Protein AF-A0A6N8DR96-F1 (afdb_monomer)

Organism: Rhodoblastus acidophilus (NCBI:txid1074)

Solvent-accessible surface area (backbone atoms only — not comparable to full-atom values): 7861 Å² total; per-residue (Å²): 132,84,80,78,80,74,68,70,86,78,50,52,74,65,58,54,48,52,51,49,51,50,50,49,51,52,49,53,54,50,50,52,53,53,49,52,52,52,50,52,53,49,49,56,54,45,51,59,53,45,56,56,45,50,61,61,62,71,46,87,83,71,73,77,73,79,76,77,86,80,62,64,37,31,42,40,89,87,78,67,49,67,39,52,86,68,81,80,81,52,70,66,61,54,48,38,49,73,71,71,46,62,74,71,82,31,47,49,78,73,80,80,79,80,78,82,79,79,82,81,77,87,129

Sequence (123 aa):
MVAEKFDFTSMSVNELWSLHEEISAMLSSRILEEKRELEKRLAILNRGAETIRDTAAALPGRSRRAYPVVIPRYRNPETSETWSGRGKLPRWLAAAMKAGRAMDEFLISAPAQPTAKAKVARR

Foldseek 3Di:
DDPDPDPPVPDDPVVVVVVVVVVVVVVVVVVVVVVVVVVVVVVVVVVVVVVVVCVVVVDPDCPPPDDPPQDFFFADPVPRDTHSPDDDDDPVLVVCVVVVHDRVVGTDDDDDDDPDDDDDDDD

Mean predicted aligned error: 17.73 Å

InterPro domains:
  IPR027444 DNA-binding protein H-NS-like, C-terminal domain [PF00816] (70-108)
  IPR027444 DNA-binding protein H-NS-like, C-terminal domain [SM00528] (62-108)
  IPR037150 Histone-like protein H-NS, C-terminal domain superfamily [G3DSA:4.10.430.10] (71-109)

Structure (mmCIF, N/CA/C/O backbone):
data_AF-A0A6N8DR96-F1
#
_entry.id   AF-A0A6N8DR96-F1
#
loop_
_atom_site.group_PDB
_atom_site.id
_atom_site.type_symbol
_atom_site.label_atom_id
_atom_site.label_alt_id
_atom_site.label_comp_id
_atom_site.label_asym_id
_atom_site.label_entity_id
_atom_site.label_seq_id
_atom_site.pdbx_PDB_ins_code
_atom_site.Cartn_x
_atom_site.Cartn_y
_atom_site.Cartn_z
_atom_site.occupancy
_atom_site.B_iso_or_equiv
_atom_site.auth_seq_id
_atom_site.auth_comp_id
_atom_site.auth_asym_id
_atom_site.auth_atom_id
_atom_site.pdbx_PDB_model_num
ATOM 1 N N . MET A 1 1 ? 4.638 -16.237 25.810 1.00 31.69 1 MET A N 1
ATOM 2 C CA . MET A 1 1 ? 4.001 -15.685 27.022 1.00 31.69 1 MET A CA 1
ATOM 3 C C . MET A 1 1 ? 2.700 -16.434 27.192 1.00 31.69 1 MET A C 1
ATOM 5 O O . MET A 1 1 ? 1.927 -16.496 26.245 1.00 31.69 1 MET A O 1
ATOM 9 N N . VAL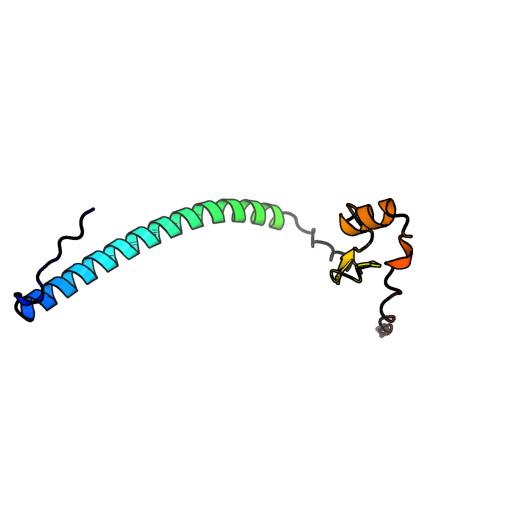 A 1 2 ? 2.576 -17.147 28.304 1.00 36.84 2 VAL A N 1
ATOM 10 C CA . VAL A 1 2 ? 1.476 -18.073 28.582 1.00 36.84 2 VAL A CA 1
ATOM 11 C C . VAL A 1 2 ? 0.221 -17.237 28.812 1.00 36.84 2 VAL A C 1
ATOM 13 O O . VAL A 1 2 ? 0.244 -16.340 29.646 1.00 36.84 2 VAL A O 1
ATOM 16 N N . ALA A 1 3 ? -0.838 -17.479 28.041 1.00 48.50 3 ALA A N 1
ATOM 17 C CA . ALA A 1 3 ? -2.144 -16.922 28.358 1.00 48.50 3 ALA A CA 1
ATOM 18 C C . ALA A 1 3 ? -2.644 -17.650 29.610 1.00 48.50 3 ALA A C 1
ATOM 20 O O . ALA A 1 3 ? -3.054 -18.811 29.523 1.00 48.50 3 ALA A O 1
ATOM 21 N N . GLU A 1 4 ? -2.528 -17.009 30.774 1.00 58.94 4 GLU A N 1
ATOM 22 C CA . GLU A 1 4 ? -3.248 -17.443 31.966 1.00 58.94 4 GLU A CA 1
ATOM 23 C C . GLU A 1 4 ? -4.737 -17.444 31.625 1.00 58.94 4 GLU A C 1
ATOM 25 O O . GLU A 1 4 ? -5.323 -16.424 31.259 1.00 58.94 4 GLU A O 1
ATOM 30 N N . LYS A 1 5 ? -5.332 -18.635 31.650 1.00 53.03 5 LYS A N 1
ATOM 31 C CA . LYS A 1 5 ? -6.769 -18.815 31.485 1.00 53.03 5 LYS A CA 1
ATOM 32 C C . LYS A 1 5 ? -7.413 -18.327 32.779 1.00 53.03 5 LYS A C 1
ATOM 34 O O . LYS A 1 5 ? -7.487 -19.080 33.739 1.00 53.03 5 LYS A O 1
ATOM 39 N N . PHE A 1 6 ? -7.797 -17.055 32.820 1.00 63.31 6 PHE A N 1
ATOM 40 C CA . PHE A 1 6 ? -8.608 -16.526 33.910 1.00 63.31 6 PHE A CA 1
ATOM 41 C C . PHE A 1 6 ? -9.972 -17.229 33.889 1.00 63.31 6 PHE A C 1
ATOM 43 O O . PHE A 1 6 ? -10.649 -17.257 32.859 1.00 63.31 6 PHE A O 1
ATOM 50 N N . ASP A 1 7 ? -10.369 -17.823 35.014 1.00 72.31 7 ASP A N 1
ATOM 51 C CA . ASP A 1 7 ? -11.660 -18.497 35.170 1.00 72.31 7 ASP A CA 1
ATOM 52 C C . ASP A 1 7 ? -12.784 -17.462 35.344 1.00 72.31 7 ASP A C 1
ATOM 54 O O . ASP A 1 7 ? -13.316 -17.234 36.432 1.00 72.31 7 ASP A O 1
ATOM 58 N N . PHE A 1 8 ? -13.168 -16.821 34.239 1.00 66.38 8 PHE A N 1
ATOM 59 C CA . PHE A 1 8 ? -14.199 -15.776 34.190 1.00 66.38 8 PHE A CA 1
ATOM 60 C C . PHE A 1 8 ? -15.584 -16.236 34.673 1.00 66.38 8 PHE A C 1
ATOM 62 O O . PHE A 1 8 ? -16.435 -15.408 34.981 1.00 66.38 8 PHE A O 1
ATOM 69 N N . THR A 1 9 ? -15.827 -17.547 34.751 1.00 73.62 9 THR A N 1
ATOM 70 C CA . THR A 1 9 ? -17.091 -18.127 35.228 1.00 73.62 9 THR A CA 1
ATOM 71 C C . THR A 1 9 ? -17.274 -18.045 36.742 1.00 73.62 9 THR A C 1
ATOM 73 O O . THR A 1 9 ? -18.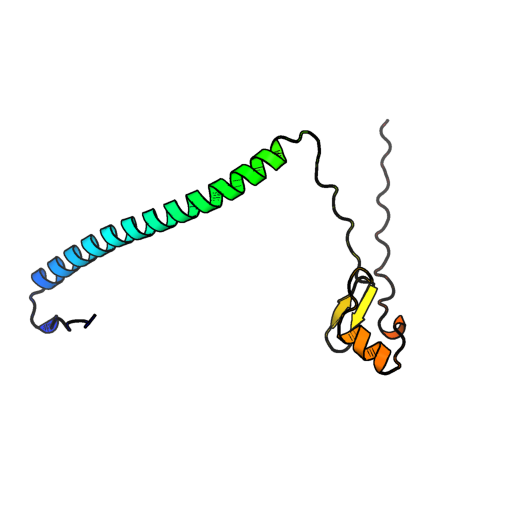401 -18.188 37.206 1.00 73.62 9 THR A O 1
ATOM 76 N N . SER A 1 10 ? -16.199 -17.834 37.513 1.00 76.56 10 SER A N 1
ATOM 77 C CA . SER A 1 10 ? -16.268 -17.713 38.978 1.00 76.56 10 SER A CA 1
ATOM 78 C C . SER A 1 10 ? -16.274 -16.263 39.477 1.00 76.56 10 SER A C 1
ATOM 80 O O . SER A 1 10 ? -16.477 -16.047 40.671 1.00 76.56 10 SER A O 1
ATOM 82 N N . MET A 1 11 ? -16.035 -15.283 38.599 1.00 76.31 11 MET A N 1
ATOM 83 C CA . MET A 1 11 ? -15.998 -13.863 38.962 1.00 76.31 11 MET A CA 1
ATOM 84 C C . MET A 1 11 ? -17.404 -13.263 38.944 1.00 76.31 11 MET A C 1
ATOM 86 O O . MET A 1 11 ? -18.250 -13.617 38.119 1.00 76.31 11 MET A O 1
ATOM 90 N N . SER A 1 12 ? -17.661 -12.331 39.853 1.00 85.56 12 SER A N 1
ATOM 91 C CA . SER A 1 12 ? -18.911 -11.574 39.858 1.00 85.56 12 SER A CA 1
ATOM 92 C C . SER A 1 12 ? -19.019 -10.672 38.620 1.00 85.56 12 SER A C 1
ATOM 94 O O . SER A 1 12 ? -18.019 -10.277 38.021 1.00 85.56 12 SER A O 1
ATOM 96 N N . VAL A 1 13 ? -20.245 -10.293 38.243 1.00 85.88 13 VAL A N 1
ATOM 97 C CA . VAL A 1 13 ? -20.496 -9.402 37.090 1.00 85.88 13 VAL A CA 1
ATOM 98 C C . VAL A 1 13 ? -19.721 -8.083 37.211 1.00 85.88 13 VAL A C 1
ATOM 100 O O . VAL A 1 13 ? -19.200 -7.591 36.215 1.00 85.88 13 VAL A O 1
ATOM 103 N N . ASN A 1 14 ? -19.593 -7.545 38.428 1.00 85.56 14 ASN A N 1
ATOM 104 C CA . ASN A 1 14 ? -18.832 -6.321 38.688 1.00 85.56 14 ASN A CA 1
ATOM 105 C C . ASN A 1 14 ? -17.329 -6.515 38.453 1.00 85.56 14 ASN A C 1
ATOM 107 O O . ASN A 1 14 ? -16.702 -5.670 37.826 1.00 85.56 14 ASN A O 1
ATOM 111 N N . GLU A 1 15 ? -16.752 -7.629 38.907 1.00 85.00 15 GLU A N 1
ATOM 112 C CA . GLU A 1 15 ? -15.334 -7.937 38.681 1.00 85.00 15 GLU A CA 1
ATOM 113 C C . GLU A 1 15 ? -15.025 -8.153 37.196 1.00 85.00 15 GLU A C 1
ATOM 115 O O . GLU A 1 15 ? -13.995 -7.692 36.706 1.00 85.00 15 GLU A O 1
ATOM 120 N N . LEU A 1 16 ? -15.940 -8.791 36.459 1.00 85.69 16 LEU A N 1
ATOM 121 C CA . LEU A 1 16 ? -15.818 -8.960 35.011 1.00 85.69 16 LEU A CA 1
ATOM 122 C C . LEU A 1 16 ? -15.848 -7.608 34.279 1.00 85.69 16 LEU A C 1
ATOM 124 O O . LEU A 1 16 ? -15.130 -7.412 33.298 1.00 85.69 16 LEU A O 1
ATOM 128 N N . TRP A 1 17 ? -16.658 -6.669 34.771 1.00 89.25 17 TRP A N 1
ATOM 129 C CA . TRP A 1 17 ? -16.768 -5.327 34.208 1.00 89.25 17 TRP A CA 1
ATOM 130 C C . TRP A 1 17 ? -15.534 -4.470 34.510 1.00 89.25 17 TRP A C 1
ATOM 132 O O . TRP A 1 17 ? -14.993 -3.845 33.602 1.00 89.25 17 TRP A O 1
ATOM 142 N N . SER A 1 18 ? -15.014 -4.523 35.739 1.00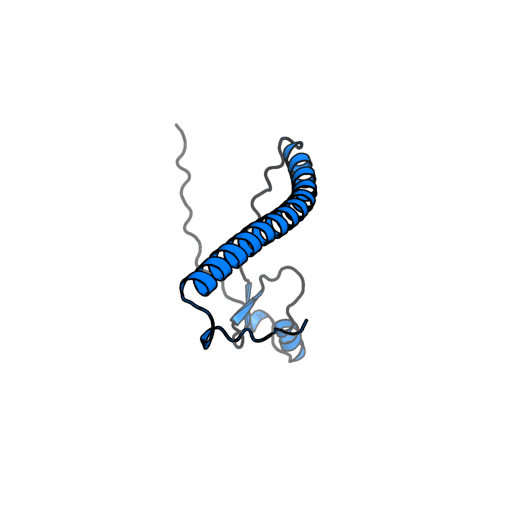 90.00 18 SER A N 1
ATOM 143 C CA . SER A 1 18 ? -13.752 -3.864 36.105 1.00 90.00 18 SER A CA 1
ATOM 144 C C . SER A 1 18 ? -12.582 -4.365 35.258 1.00 90.00 18 SER A C 1
ATOM 146 O O . SER A 1 18 ? -11.788 -3.571 34.760 1.00 90.00 18 SER A O 1
ATOM 148 N N . LEU A 1 19 ? -12.504 -5.679 35.025 1.00 88.69 19 LEU A N 1
ATOM 149 C CA . LEU A 1 19 ? -11.477 -6.279 34.173 1.00 88.69 19 LEU A CA 1
ATOM 150 C C . LEU A 1 19 ? -11.631 -5.839 32.709 1.00 88.69 19 LEU A C 1
ATOM 152 O O . LEU A 1 19 ? -10.638 -5.595 32.025 1.00 88.69 19 LEU A O 1
ATOM 156 N N . HIS A 1 20 ? -12.864 -5.686 32.222 1.00 89.56 20 HIS A N 1
ATOM 157 C CA . HIS A 1 20 ? -13.120 -5.131 30.895 1.00 89.56 20 HIS A CA 1
ATOM 158 C C . HIS A 1 20 ? -12.652 -3.674 30.768 1.00 89.56 20 HIS A C 1
ATOM 160 O O . HIS A 1 20 ? -12.023 -3.329 29.764 1.00 89.56 20 HIS A O 1
ATOM 166 N N . GLU A 1 21 ? -12.925 -2.827 31.763 1.00 94.19 21 GLU A N 1
ATOM 167 C CA . GLU A 1 21 ? -12.441 -1.443 31.774 1.00 94.19 21 GLU A CA 1
ATOM 168 C C . GLU A 1 21 ? -10.914 -1.382 31.824 1.00 94.19 21 GLU A C 1
ATOM 170 O O . GLU A 1 21 ? -10.303 -0.635 31.058 1.00 94.19 21 GLU A O 1
ATOM 175 N N . GLU A 1 22 ? -10.283 -2.214 32.651 1.00 91.62 22 GLU A N 1
ATOM 176 C CA . GLU A 1 22 ? -8.828 -2.260 32.785 1.00 91.62 22 GLU A CA 1
ATOM 177 C C . GLU A 1 22 ? -8.149 -2.740 31.494 1.00 91.62 22 GLU A C 1
ATOM 179 O O . GLU A 1 22 ? -7.190 -2.125 31.020 1.00 91.62 22 GLU A O 1
ATOM 184 N N . ILE A 1 23 ? -8.686 -3.784 30.854 1.00 92.31 23 ILE A N 1
ATOM 185 C CA . ILE A 1 23 ? -8.218 -4.240 29.541 1.00 92.31 23 ILE A CA 1
ATOM 186 C C . ILE A 1 23 ? -8.434 -3.156 28.486 1.00 92.31 23 ILE A C 1
ATOM 188 O O . ILE A 1 23 ? -7.545 -2.921 27.671 1.00 92.31 23 ILE A O 1
ATOM 192 N N . SER A 1 24 ? -9.577 -2.471 28.492 1.00 93.19 24 SER A N 1
ATOM 193 C CA . SER A 1 24 ? -9.862 -1.396 27.535 1.00 93.19 24 SER A CA 1
ATOM 194 C C . SER A 1 24 ? -8.899 -0.218 27.707 1.00 93.19 24 SER A C 1
ATOM 196 O O . SER A 1 24 ? -8.363 0.301 26.722 1.00 93.19 24 SER A O 1
ATOM 198 N N . ALA A 1 25 ? -8.597 0.159 28.949 1.00 93.50 25 ALA A N 1
ATOM 199 C CA . ALA A 1 25 ? -7.591 1.161 29.277 1.00 93.50 25 ALA A CA 1
ATOM 200 C C . ALA A 1 25 ? -6.187 0.721 28.823 1.00 93.50 25 ALA A C 1
ATOM 202 O O . ALA A 1 25 ? -5.495 1.481 28.142 1.00 93.50 25 ALA A O 1
ATOM 203 N N . MET A 1 26 ? -5.787 -0.524 29.097 1.00 92.31 26 MET A N 1
ATOM 204 C CA . MET A 1 26 ? -4.505 -1.070 28.639 1.00 92.31 26 MET A CA 1
ATOM 205 C C . MET A 1 26 ? -4.396 -1.113 27.112 1.00 92.31 26 MET A C 1
ATOM 207 O O . MET A 1 26 ? -3.375 -0.707 26.555 1.00 92.31 26 MET A O 1
ATOM 211 N N . LEU A 1 27 ? -5.440 -1.575 26.422 1.00 91.81 27 LEU A N 1
ATOM 212 C CA . LEU A 1 27 ? -5.481 -1.638 24.963 1.00 91.81 27 LEU A CA 1
ATOM 213 C C . LEU A 1 27 ? -5.394 -0.241 24.353 1.00 91.81 27 LEU A C 1
ATOM 215 O O . LEU A 1 27 ? -4.597 -0.037 23.443 1.00 91.81 27 LEU A O 1
ATOM 219 N N . SER A 1 28 ? -6.155 0.730 24.864 1.00 94.25 28 SER A N 1
ATOM 220 C CA . SER A 1 28 ? -6.106 2.108 24.361 1.00 94.25 28 SER A CA 1
ATOM 221 C C . SER A 1 28 ? -4.717 2.736 24.519 1.00 94.25 28 SER A C 1
ATOM 223 O O . SER A 1 28 ? -4.200 3.310 23.560 1.00 94.25 28 SER A O 1
ATOM 225 N N . SER A 1 29 ? -4.068 2.552 25.674 1.00 92.38 29 SER A N 1
ATOM 226 C CA . SER A 1 29 ? -2.693 3.008 25.911 1.00 92.38 29 SER A CA 1
ATOM 227 C C . SER A 1 29 ? -1.711 2.373 24.921 1.00 92.38 29 SER A C 1
ATOM 229 O O . SER A 1 29 ? -0.939 3.062 24.250 1.00 92.38 29 SER A O 1
ATOM 231 N N . ARG A 1 30 ? -1.807 1.053 24.736 1.00 92.94 30 ARG A N 1
ATOM 232 C CA . ARG A 1 30 ? -0.916 0.297 23.851 1.00 92.94 30 ARG A CA 1
ATOM 233 C C . ARG A 1 30 ? -1.106 0.647 22.377 1.00 92.94 30 ARG A C 1
ATOM 235 O O . ARG A 1 30 ? -0.128 0.803 21.651 1.00 92.94 30 ARG A O 1
ATOM 242 N N . ILE A 1 31 ? -2.350 0.854 21.947 1.00 95.81 31 ILE A N 1
ATOM 243 C CA . ILE A 1 31 ? -2.682 1.326 20.596 1.00 95.81 31 ILE A CA 1
ATOM 244 C C . ILE A 1 31 ? -2.071 2.709 20.341 1.00 95.81 31 ILE A C 1
ATOM 246 O O . ILE A 1 31 ? -1.548 2.953 19.253 1.00 95.81 31 ILE A O 1
ATOM 250 N N . LEU A 1 32 ? -2.112 3.621 21.317 1.00 93.56 32 LEU A N 1
ATOM 251 C CA . LEU A 1 32 ? -1.512 4.951 21.175 1.00 93.56 32 LEU A CA 1
ATOM 252 C C . LEU A 1 32 ? 0.012 4.880 21.020 1.00 93.56 32 LEU A C 1
ATOM 2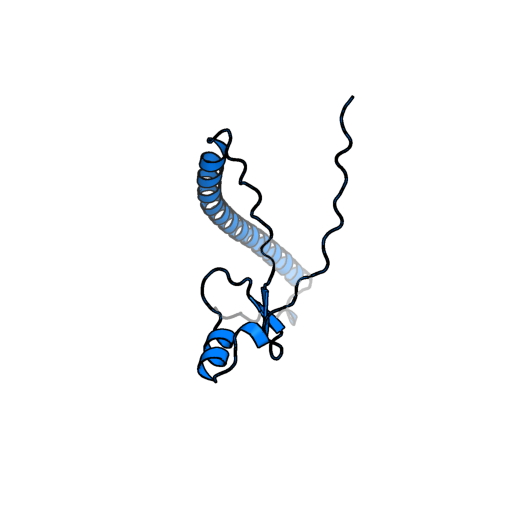54 O O . LEU A 1 32 ? 0.573 5.596 20.188 1.00 93.56 32 LEU A O 1
ATOM 258 N N . GLU A 1 33 ? 0.681 4.011 21.775 1.00 94.06 33 GLU A N 1
ATOM 259 C CA . GLU A 1 33 ? 2.126 3.795 21.654 1.00 94.06 33 GLU A CA 1
ATOM 260 C C . GLU A 1 33 ? 2.511 3.202 20.298 1.00 94.06 33 GLU A C 1
ATOM 262 O O . GLU A 1 33 ? 3.403 3.730 19.626 1.00 94.06 33 GLU A O 1
ATOM 267 N N . GLU A 1 34 ? 1.812 2.155 19.856 1.00 93.81 34 GLU A N 1
ATOM 268 C CA . GLU A 1 34 ? 2.045 1.543 18.546 1.00 93.81 34 GLU A CA 1
ATOM 269 C C . GLU A 1 34 ? 1.786 2.534 17.409 1.00 93.81 34 GLU A C 1
ATOM 271 O O . GLU A 1 34 ? 2.599 2.655 16.487 1.00 93.81 34 GLU A O 1
ATOM 276 N N . LYS A 1 35 ? 0.706 3.317 17.500 1.00 95.69 35 LYS A N 1
ATOM 277 C CA . LYS A 1 35 ? 0.420 4.401 16.556 1.00 95.69 35 LYS A CA 1
ATOM 278 C C . LYS A 1 35 ? 1.566 5.410 16.513 1.00 95.69 35 LYS A C 1
ATOM 280 O O . LYS A 1 35 ? 2.019 5.763 15.426 1.00 95.69 35 LYS A O 1
ATOM 285 N N . ARG A 1 36 ? 2.073 5.848 17.668 1.00 95.19 36 ARG A N 1
ATOM 286 C CA . ARG A 1 36 ? 3.179 6.813 17.747 1.00 95.19 36 ARG A CA 1
ATOM 287 C C . ARG A 1 36 ? 4.461 6.267 17.117 1.00 95.19 36 ARG A C 1
ATOM 289 O O . ARG A 1 36 ? 5.207 7.015 16.488 1.00 95.19 36 ARG A O 1
ATOM 296 N N . GLU A 1 37 ? 4.737 4.979 17.279 1.00 94.56 37 GLU A N 1
ATOM 297 C CA . GLU A 1 37 ? 5.882 4.317 16.651 1.00 94.56 37 GLU A CA 1
ATOM 298 C C . GLU A 1 37 ? 5.731 4.246 15.123 1.00 94.56 37 GLU A C 1
ATOM 300 O O . GLU A 1 37 ? 6.667 4.569 14.386 1.00 94.56 37 GLU A O 1
ATOM 305 N N . LEU A 1 38 ? 4.537 3.906 14.630 1.00 94.06 38 LEU A N 1
ATOM 306 C CA . LEU A 1 38 ? 4.230 3.936 13.199 1.00 94.06 38 LEU A CA 1
ATOM 307 C C . LEU A 1 38 ? 4.355 5.348 12.618 1.00 94.06 38 LEU A C 1
ATOM 309 O O . LEU A 1 38 ? 4.945 5.516 11.552 1.00 94.06 38 LEU A O 1
ATOM 313 N N . GLU A 1 39 ? 3.876 6.367 13.328 1.00 94.19 39 GLU A N 1
ATOM 314 C CA . GLU A 1 39 ? 4.001 7.769 12.920 1.00 94.19 39 GLU A CA 1
ATOM 315 C C . GLU A 1 39 ? 5.463 8.220 12.845 1.00 94.19 39 GLU A C 1
ATOM 317 O O . GLU A 1 39 ? 5.846 8.880 11.880 1.00 94.19 39 GLU A O 1
ATOM 322 N N . LYS A 1 40 ? 6.319 7.821 13.796 1.00 94.00 40 LYS A N 1
ATOM 323 C CA . LYS A 1 40 ? 7.766 8.095 13.727 1.00 94.00 40 LYS A CA 1
ATOM 324 C C . LYS A 1 40 ? 8.404 7.459 12.494 1.00 94.00 40 LYS A C 1
ATOM 326 O O . LYS A 1 40 ? 9.177 8.114 11.796 1.00 94.00 40 LYS A O 1
ATOM 331 N N . ARG A 1 41 ? 8.076 6.197 12.203 1.00 91.12 41 ARG A N 1
ATOM 332 C CA . ARG A 1 41 ? 8.582 5.494 11.010 1.00 91.12 41 ARG A CA 1
ATOM 333 C C . ARG A 1 41 ? 8.110 6.170 9.729 1.00 91.12 41 ARG A C 1
ATOM 335 O O . ARG A 1 41 ? 8.914 6.389 8.824 1.00 91.12 41 ARG A O 1
ATOM 342 N N . LEU A 1 42 ? 6.837 6.559 9.679 1.00 90.44 42 LEU A N 1
ATOM 343 C CA . LEU A 1 42 ? 6.276 7.315 8.566 1.00 90.44 42 LEU A CA 1
ATOM 344 C C . LEU A 1 42 ? 6.989 8.662 8.400 1.00 90.44 42 LEU A C 1
ATOM 346 O O . LEU A 1 42 ? 7.328 9.027 7.282 1.00 90.44 42 LEU A O 1
ATOM 350 N N . ALA A 1 43 ? 7.272 9.376 9.492 1.00 91.31 43 ALA A N 1
ATOM 351 C CA . ALA A 1 43 ? 7.976 10.654 9.456 1.00 91.31 43 ALA A CA 1
ATOM 352 C C . ALA A 1 43 ? 9.398 10.518 8.888 1.00 91.31 43 ALA A C 1
ATOM 354 O O . ALA A 1 43 ? 9.815 11.349 8.086 1.00 91.31 43 ALA A O 1
ATOM 355 N N . ILE A 1 44 ? 10.128 9.452 9.235 1.00 89.00 44 ILE A N 1
ATOM 356 C CA . ILE A 1 44 ? 11.464 9.176 8.676 1.00 89.00 44 ILE A CA 1
ATOM 357 C C . ILE A 1 44 ? 11.383 8.930 7.163 1.00 89.00 44 ILE A C 1
ATOM 359 O O . ILE A 1 44 ? 12.154 9.517 6.401 1.00 89.00 44 ILE A O 1
ATOM 363 N N . LEU A 1 45 ? 10.438 8.096 6.719 1.00 87.19 45 LEU A N 1
ATOM 364 C CA . LEU A 1 45 ? 10.241 7.798 5.297 1.00 87.19 45 LEU A CA 1
ATOM 365 C C . LEU A 1 45 ? 9.786 9.035 4.514 1.00 87.19 45 LEU A C 1
ATOM 367 O O . LEU A 1 45 ? 10.314 9.322 3.439 1.00 87.19 45 LEU A O 1
ATOM 371 N N . ASN A 1 46 ? 8.852 9.802 5.076 1.00 84.25 46 ASN A N 1
ATOM 372 C CA . ASN A 1 46 ? 8.359 11.029 4.467 1.00 84.25 46 ASN A CA 1
ATOM 373 C C . ASN A 1 46 ? 9.448 12.091 4.375 1.00 84.25 46 ASN A C 1
ATOM 375 O O . ASN A 1 46 ? 9.519 12.749 3.349 1.00 84.25 46 ASN A O 1
ATOM 379 N N . ARG A 1 47 ? 10.356 12.204 5.350 1.00 77.38 47 ARG A N 1
ATOM 380 C CA . ARG A 1 47 ? 11.490 13.137 5.272 1.00 77.38 47 ARG A CA 1
ATOM 381 C C . ARG A 1 47 ? 12.390 12.855 4.067 1.00 77.38 47 ARG A C 1
ATOM 383 O O . ARG A 1 47 ? 12.812 13.783 3.387 1.00 77.38 47 ARG A O 1
ATOM 390 N N . GLY A 1 48 ? 12.664 11.583 3.774 1.00 74.19 48 GLY A N 1
ATOM 391 C CA . GLY A 1 48 ? 13.402 11.186 2.568 1.00 74.19 48 GLY A CA 1
ATOM 392 C C . GLY A 1 48 ? 12.614 11.426 1.275 1.00 74.19 48 GLY A C 1
ATOM 393 O O . GLY A 1 48 ? 13.184 11.802 0.256 1.00 74.19 48 GLY A O 1
ATOM 394 N N . ALA A 1 49 ? 11.293 11.253 1.308 1.00 72.44 49 ALA A N 1
ATOM 395 C CA . ALA A 1 49 ? 10.430 11.545 0.165 1.00 72.44 49 ALA A CA 1
ATOM 396 C C . ALA A 1 49 ? 10.235 13.055 -0.072 1.00 72.44 49 ALA A C 1
ATOM 398 O O . ALA A 1 49 ? 10.050 13.480 -1.212 1.00 72.44 49 ALA A O 1
ATOM 399 N N . GLU A 1 50 ? 10.255 13.872 0.980 1.00 68.00 50 GLU A N 1
ATOM 400 C CA . GLU A 1 50 ? 10.169 15.332 0.924 1.00 68.00 50 GLU A CA 1
ATOM 401 C C . GLU A 1 50 ? 11.447 15.939 0.360 1.00 68.00 50 GLU A C 1
ATOM 403 O O . GLU A 1 50 ? 11.353 16.701 -0.590 1.00 68.00 50 GLU A O 1
ATOM 408 N N . THR A 1 51 ? 12.640 15.505 0.776 1.00 67.12 51 THR A N 1
ATOM 409 C CA . THR A 1 51 ? 13.894 16.008 0.177 1.00 67.12 51 THR A CA 1
ATOM 410 C C . THR A 1 51 ? 13.997 15.715 -1.326 1.00 67.12 51 THR A C 1
ATOM 412 O O . THR A 1 51 ? 14.449 16.556 -2.106 1.00 67.12 51 THR A O 1
ATOM 415 N N . ILE A 1 52 ? 13.526 14.550 -1.780 1.00 66.69 52 ILE A N 1
ATOM 416 C CA . ILE A 1 52 ? 13.469 14.202 -3.212 1.00 66.69 52 ILE A CA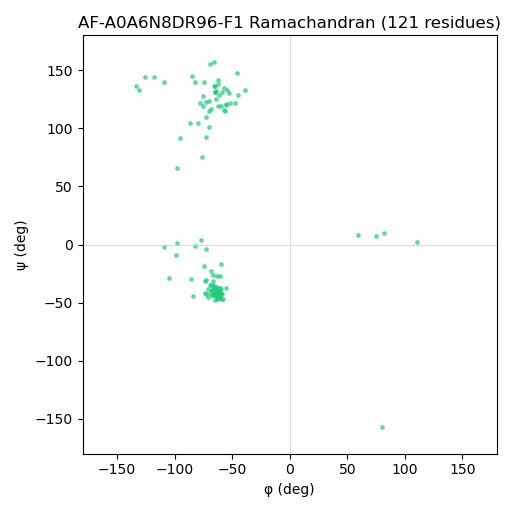 1
ATOM 417 C C . ILE A 1 52 ? 12.417 15.050 -3.947 1.00 66.69 52 ILE A C 1
ATOM 419 O O . ILE A 1 52 ? 12.595 15.420 -5.108 1.00 66.69 52 ILE A O 1
ATOM 423 N N . ARG A 1 53 ? 11.309 15.380 -3.283 1.00 64.75 53 ARG A N 1
ATOM 424 C CA . ARG A 1 53 ? 10.241 16.211 -3.846 1.00 64.75 53 ARG A CA 1
ATOM 425 C C . ARG A 1 53 ? 10.644 17.676 -3.925 1.00 64.75 53 ARG A C 1
ATOM 427 O O . ARG A 1 53 ? 10.395 18.293 -4.952 1.00 64.75 53 ARG A O 1
ATOM 434 N N . ASP A 1 54 ? 11.307 18.196 -2.904 1.00 62.62 54 ASP A N 1
ATOM 435 C CA . ASP A 1 54 ? 11.794 19.570 -2.833 1.00 62.62 54 ASP A CA 1
ATOM 436 C C . ASP A 1 54 ? 12.913 19.800 -3.847 1.00 62.62 54 ASP A C 1
ATOM 438 O O . ASP A 1 54 ? 12.909 20.805 -4.550 1.00 62.62 54 ASP A O 1
ATOM 442 N N . THR A 1 55 ? 13.811 18.828 -4.037 1.00 63.75 55 THR A N 1
ATOM 443 C CA . THR A 1 55 ? 14.805 18.880 -5.126 1.00 63.75 55 THR A CA 1
ATOM 444 C C . THR A 1 55 ? 14.162 18.786 -6.513 1.00 63.75 55 THR A C 1
ATOM 446 O O . THR A 1 55 ? 14.616 19.453 -7.442 1.00 63.75 55 THR A O 1
ATOM 449 N N . ALA A 1 56 ? 13.077 18.022 -6.673 1.00 60.19 56 ALA A N 1
ATOM 450 C CA . ALA A 1 56 ? 12.310 17.980 -7.918 1.00 60.19 56 ALA A CA 1
ATOM 451 C C . ALA A 1 56 ? 11.468 19.251 -8.165 1.00 60.19 56 ALA A C 1
ATOM 453 O O . ALA A 1 56 ? 11.250 19.610 -9.322 1.00 60.19 56 ALA A O 1
ATOM 454 N N . ALA A 1 57 ? 11.006 19.929 -7.110 1.00 61.25 57 ALA A N 1
ATOM 455 C CA . ALA A 1 57 ? 10.193 21.146 -7.168 1.00 61.25 57 ALA A CA 1
ATOM 456 C C . ALA A 1 57 ? 11.035 22.431 -7.289 1.00 61.25 57 ALA A C 1
ATOM 458 O O . ALA A 1 57 ? 10.595 23.386 -7.926 1.00 61.25 57 ALA A O 1
ATOM 459 N N . ALA A 1 58 ? 12.259 22.444 -6.751 1.00 60.66 58 ALA A N 1
ATOM 460 C CA . ALA A 1 58 ? 13.209 23.558 -6.843 1.00 60.66 58 ALA A CA 1
ATOM 461 C C . ALA A 1 58 ? 13.834 23.733 -8.242 1.00 60.66 58 ALA A C 1
ATOM 463 O O . ALA A 1 58 ? 14.583 24.681 -8.467 1.00 60.66 58 ALA A O 1
ATOM 464 N N . LEU A 1 59 ? 13.530 22.844 -9.194 1.00 61.03 59 LEU A N 1
ATOM 465 C CA . LEU A 1 59 ? 13.890 22.980 -10.605 1.00 61.03 59 LEU A CA 1
ATOM 466 C C . LEU A 1 59 ? 12.713 23.612 -11.376 1.00 61.03 59 LEU A C 1
ATOM 468 O O . LEU A 1 59 ? 11.848 22.878 -11.872 1.00 61.03 59 LEU A O 1
ATOM 472 N N . PRO A 1 60 ? 12.650 24.952 -11.524 1.00 52.47 60 PRO A N 1
ATOM 473 C CA . PRO A 1 60 ? 11.626 25.579 -12.345 1.00 52.47 60 PRO A CA 1
ATOM 474 C C . PRO A 1 60 ? 11.792 25.120 -13.801 1.00 52.47 60 PRO A C 1
ATOM 476 O O . PRO A 1 60 ? 12.826 25.336 -14.428 1.00 52.47 60 PRO A O 1
ATOM 479 N N . GLY A 1 61 ? 10.765 24.462 -14.345 1.00 58.69 61 GLY A N 1
ATOM 480 C CA . GLY A 1 61 ? 10.646 24.219 -15.788 1.00 58.69 61 GLY A CA 1
ATOM 481 C C . GLY A 1 61 ? 10.814 22.782 -16.284 1.00 58.69 61 GLY A C 1
ATOM 482 O O . GLY A 1 61 ? 10.695 22.560 -17.488 1.00 58.69 61 GLY A O 1
ATOM 483 N N . ARG A 1 62 ? 11.014 21.773 -15.426 1.00 58.28 62 ARG A N 1
ATOM 484 C CA . ARG A 1 62 ? 11.010 20.368 -15.882 1.00 58.28 62 ARG A CA 1
ATOM 485 C C . ARG A 1 62 ? 9.659 19.707 -15.637 1.00 58.28 62 ARG A C 1
ATOM 487 O O . ARG A 1 62 ? 9.541 18.752 -14.874 1.00 58.28 62 ARG A O 1
ATOM 494 N N . SER A 1 63 ? 8.627 20.181 -16.338 1.00 67.25 63 SER A N 1
ATOM 495 C CA . SER A 1 63 ? 7.454 19.334 -16.554 1.00 67.25 63 SER A CA 1
ATOM 496 C C . SER A 1 63 ? 7.954 18.040 -17.203 1.00 67.25 63 SER A C 1
ATOM 498 O O . SER A 1 63 ? 8.649 18.055 -18.225 1.00 67.25 63 SER A O 1
ATOM 500 N N . ARG A 1 64 ? 7.714 16.896 -16.548 1.00 66.44 64 ARG A N 1
ATOM 501 C CA . ARG A 1 64 ? 8.042 15.595 -17.138 1.00 66.44 64 ARG A CA 1
ATOM 502 C C . ARG A 1 64 ? 7.316 15.543 -18.477 1.00 66.44 64 ARG A C 1
ATOM 504 O O . ARG A 1 64 ? 6.088 15.590 -18.499 1.00 66.44 64 ARG A O 1
ATOM 511 N N . ARG A 1 65 ? 8.067 15.493 -19.586 1.00 71.06 65 ARG A N 1
ATOM 512 C CA . ARG A 1 65 ? 7.464 15.304 -20.911 1.00 71.06 65 ARG A CA 1
ATOM 513 C C . ARG A 1 65 ? 6.578 14.070 -20.820 1.00 71.06 65 ARG A C 1
ATOM 515 O O . ARG A 1 65 ? 7.030 13.043 -20.311 1.00 71.06 65 ARG A O 1
ATOM 522 N N . ALA A 1 66 ? 5.333 14.195 -21.275 1.00 75.88 66 ALA A N 1
ATOM 523 C CA . ALA A 1 66 ? 4.430 13.061 -21.347 1.00 75.88 66 ALA A CA 1
ATOM 524 C C . ALA A 1 66 ? 5.142 11.936 -22.106 1.00 75.88 66 ALA A C 1
ATOM 526 O O . ALA A 1 66 ? 5.636 12.142 -23.218 1.00 75.88 66 ALA A O 1
ATOM 527 N N . TYR A 1 67 ? 5.277 10.782 -21.456 1.00 73.25 67 TYR A N 1
ATOM 528 C CA . TYR A 1 67 ? 5.927 9.641 -22.075 1.00 73.25 67 TYR A CA 1
ATOM 529 C C . TYR A 1 67 ? 5.078 9.203 -23.278 1.00 73.25 67 TYR A C 1
ATOM 531 O O . TYR A 1 67 ? 3.856 9.096 -23.132 1.00 73.25 67 TYR A O 1
ATOM 539 N N . PRO A 1 68 ? 5.671 8.979 -24.465 1.00 77.31 68 PRO A N 1
ATOM 540 C CA . PRO A 1 68 ? 4.914 8.518 -25.620 1.00 77.31 68 PRO A CA 1
ATOM 541 C C . PRO A 1 68 ? 4.190 7.213 -25.288 1.00 77.31 68 PRO A C 1
ATOM 543 O O . PRO A 1 68 ? 4.794 6.301 -24.722 1.00 77.31 68 PRO A O 1
ATOM 546 N N . VAL A 1 69 ? 2.912 7.104 -25.657 1.00 77.56 69 VAL A N 1
ATOM 547 C CA . VAL A 1 69 ? 2.151 5.862 -25.475 1.00 77.56 69 VAL A CA 1
ATOM 548 C C . VAL A 1 69 ? 2.856 4.747 -26.246 1.00 77.56 69 VAL A C 1
ATOM 550 O O . VAL A 1 69 ? 3.061 4.829 -27.459 1.00 77.56 69 VAL A O 1
ATOM 553 N N . VAL A 1 70 ? 3.285 3.713 -25.527 1.00 76.94 70 VAL A N 1
ATOM 554 C CA . VAL A 1 70 ? 3.987 2.576 -26.115 1.00 76.94 70 VAL A CA 1
ATOM 555 C C . VAL A 1 70 ? 2.949 1.578 -26.602 1.00 76.94 70 VAL A C 1
ATOM 557 O O . VAL A 1 70 ? 2.332 0.872 -25.812 1.00 76.94 70 VAL A O 1
ATOM 560 N N . ILE A 1 71 ? 2.761 1.538 -27.918 1.00 79.31 71 ILE A N 1
ATOM 561 C CA . ILE A 1 71 ? 1.838 0.610 -28.570 1.00 79.31 71 ILE A CA 1
ATOM 562 C C . ILE A 1 71 ? 2.474 -0.794 -28.575 1.00 79.31 71 ILE A C 1
ATOM 564 O O . ILE A 1 71 ? 3.626 -0.931 -29.008 1.00 79.31 71 ILE A O 1
ATOM 568 N N . PRO A 1 72 ? 1.773 -1.837 -28.098 1.00 82.88 72 PRO A N 1
ATOM 569 C CA . PRO A 1 72 ? 2.235 -3.213 -28.230 1.00 82.88 72 PRO A CA 1
ATOM 570 C C . PRO A 1 72 ? 2.282 -3.627 -29.707 1.00 82.88 72 PRO A C 1
ATOM 572 O O . PRO A 1 72 ? 1.323 -3.404 -30.439 1.00 82.88 72 PRO A O 1
ATOM 575 N N . ARG A 1 73 ? 3.400 -4.211 -30.152 1.00 82.81 73 ARG A N 1
ATOM 576 C CA . ARG A 1 73 ? 3.622 -4.620 -31.551 1.00 82.81 73 ARG A CA 1
ATOM 577 C C . ARG A 1 73 ? 3.503 -6.124 -31.754 1.00 82.81 73 ARG A C 1
ATOM 579 O O . ARG A 1 73 ? 3.133 -6.543 -32.838 1.00 82.81 73 ARG A O 1
ATOM 586 N N . TYR A 1 74 ? 3.805 -6.917 -30.733 1.00 86.50 74 TYR A N 1
ATOM 587 C CA . TYR A 1 74 ? 3.801 -8.373 -30.787 1.00 86.50 74 TYR A CA 1
ATOM 588 C C . TYR A 1 74 ? 2.906 -8.938 -29.685 1.00 86.50 74 TYR A C 1
ATOM 590 O O . TYR A 1 74 ? 2.882 -8.378 -28.586 1.00 86.50 74 TYR A O 1
ATOM 598 N N . ARG A 1 75 ? 2.193 -10.034 -29.947 1.00 85.69 75 ARG A N 1
ATOM 599 C CA . ARG A 1 75 ? 1.363 -10.755 -28.974 1.00 85.69 75 ARG A CA 1
ATOM 600 C C . ARG A 1 75 ? 1.619 -12.248 -29.067 1.00 85.69 75 ARG A C 1
ATOM 602 O O . ARG A 1 75 ? 1.643 -12.804 -30.158 1.00 85.69 75 ARG A O 1
ATOM 609 N N . ASN A 1 76 ? 1.743 -12.891 -27.915 1.00 83.94 76 ASN A N 1
ATOM 610 C CA . ASN A 1 76 ? 1.743 -14.339 -27.824 1.00 83.94 76 ASN A CA 1
ATOM 611 C C . ASN A 1 76 ? 0.293 -14.868 -27.926 1.00 83.94 76 ASN A C 1
ATOM 613 O O . ASN A 1 76 ? -0.531 -14.478 -27.092 1.00 83.94 76 ASN A O 1
ATOM 617 N N . PRO A 1 77 ? -0.049 -15.736 -28.898 1.00 78.94 77 PRO A N 1
ATOM 618 C CA . PRO A 1 77 ? -1.377 -16.345 -28.987 1.00 78.94 77 PRO A CA 1
ATOM 619 C C . PRO A 1 77 ? -1.684 -17.304 -27.826 1.00 78.94 77 PRO A C 1
ATOM 621 O O . PRO A 1 77 ? -2.848 -17.456 -27.472 1.00 78.94 77 PRO A O 1
ATOM 624 N N . GLU A 1 78 ? -0.669 -17.911 -27.205 1.00 79.88 78 GLU A N 1
ATOM 625 C CA . GLU A 1 78 ? -0.856 -18.907 -26.142 1.00 79.88 78 GLU A CA 1
ATOM 626 C C . GLU A 1 78 ? -1.060 -18.263 -24.766 1.00 79.88 78 GLU A C 1
ATOM 628 O O . GLU A 1 78 ? -1.945 -18.662 -24.015 1.00 79.88 78 GLU A O 1
ATOM 633 N N . THR A 1 79 ? -0.257 -17.246 -24.431 1.00 80.81 79 THR A N 1
ATOM 634 C CA . THR A 1 79 ? -0.273 -16.620 -23.093 1.00 80.81 79 THR A CA 1
ATOM 635 C C . THR A 1 79 ? -0.857 -15.213 -23.073 1.00 80.81 79 THR A C 1
ATOM 637 O O . THR A 1 79 ? -0.970 -14.608 -22.010 1.00 80.81 79 THR A O 1
ATOM 640 N N . SER A 1 80 ? -1.244 -14.661 -24.228 1.00 81.38 80 SER A N 1
ATOM 641 C CA . SER A 1 80 ? -1.739 -13.285 -24.400 1.00 81.38 80 SER A CA 1
ATOM 642 C C . SER A 1 80 ? -0.771 -12.165 -23.981 1.00 81.38 80 SER A C 1
ATOM 644 O O . SER A 1 80 ? -1.143 -10.993 -24.014 1.00 81.38 80 SER A O 1
ATOM 646 N N . GLU A 1 81 ? 0.482 -12.495 -23.661 1.00 84.62 81 GLU A N 1
ATOM 647 C CA . GLU A 1 81 ? 1.534 -11.522 -23.368 1.00 84.62 81 GLU A CA 1
ATOM 648 C C . GLU A 1 81 ? 1.824 -10.633 -24.580 1.00 84.62 81 GLU A C 1
ATOM 650 O O . GLU A 1 81 ? 1.916 -11.117 -25.709 1.00 84.62 81 GLU A O 1
ATOM 655 N N . THR A 1 82 ? 2.017 -9.332 -24.351 1.00 87.94 82 THR A N 1
ATOM 656 C CA . THR A 1 82 ? 2.301 -8.371 -25.425 1.00 87.94 82 THR A CA 1
ATOM 657 C C . THR A 1 82 ? 3.664 -7.715 -25.265 1.00 87.94 82 THR A C 1
ATOM 659 O O . THR A 1 82 ? 4.087 -7.402 -24.153 1.00 87.94 82 THR A O 1
ATOM 662 N N . TRP A 1 83 ? 4.336 -7.450 -26.381 1.00 87.88 83 TRP A N 1
ATOM 663 C CA . TRP A 1 83 ? 5.629 -6.784 -26.415 1.00 87.88 83 TRP A CA 1
ATOM 664 C C . TRP A 1 83 ? 5.633 -5.652 -27.436 1.00 87.88 83 TRP A C 1
ATOM 666 O O . TRP A 1 83 ? 5.193 -5.799 -28.571 1.00 87.88 83 TRP A O 1
ATOM 676 N N . SER A 1 84 ? 6.136 -4.486 -27.049 1.00 82.88 84 SER A N 1
ATOM 677 C CA . SER A 1 84 ? 6.140 -3.288 -27.896 1.00 82.88 84 SER A CA 1
ATOM 678 C C . SER A 1 8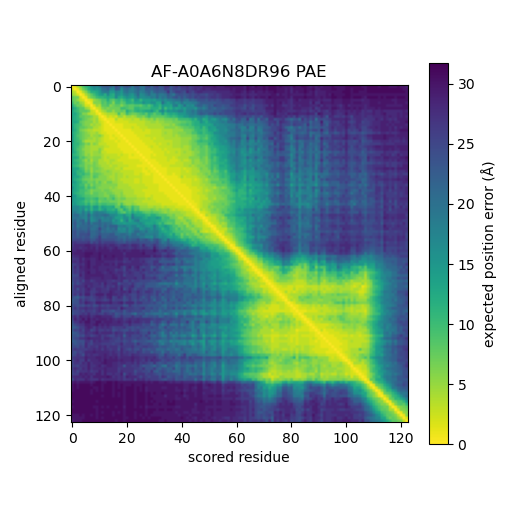4 ? 7.290 -3.227 -28.901 1.00 82.88 84 SER A C 1
ATOM 680 O O . SER A 1 84 ? 7.392 -2.270 -29.668 1.00 82.88 84 SER A O 1
ATOM 682 N N . GLY A 1 85 ? 8.179 -4.224 -28.895 1.00 81.94 85 GLY A N 1
ATOM 683 C CA . GLY A 1 85 ? 9.414 -4.194 -29.679 1.00 81.94 85 GLY A CA 1
ATOM 684 C C . GLY A 1 85 ? 10.487 -3.270 -29.099 1.00 81.94 85 GLY A C 1
ATOM 685 O O . GLY A 1 85 ? 11.495 -3.023 -29.754 1.00 81.94 85 GLY A O 1
ATOM 686 N N . ARG A 1 86 ? 10.273 -2.721 -27.894 1.00 78.44 86 ARG A N 1
ATOM 687 C CA . ARG A 1 86 ? 11.249 -1.892 -27.177 1.00 78.44 86 ARG A CA 1
ATOM 688 C C . ARG A 1 86 ? 11.798 -2.648 -25.967 1.00 78.44 86 ARG A C 1
ATOM 690 O O . ARG A 1 86 ? 11.046 -3.291 -25.239 1.00 78.44 86 ARG A O 1
ATOM 697 N N . GLY A 1 87 ? 13.101 -2.518 -25.725 1.00 82.38 87 GLY A N 1
ATOM 698 C CA . GLY A 1 87 ? 13.777 -3.133 -24.580 1.00 82.38 87 GLY A CA 1
ATOM 699 C C . GLY A 1 87 ? 14.104 -4.616 -24.776 1.00 82.38 87 GLY A C 1
ATOM 700 O O . GLY A 1 87 ? 14.240 -5.092 -25.900 1.00 82.38 87 GLY A O 1
ATOM 701 N N . LYS A 1 88 ? 14.277 -5.339 -23.663 1.00 85.56 88 LYS A N 1
ATOM 702 C CA . LYS A 1 88 ? 14.687 -6.750 -23.663 1.00 85.56 88 LYS A CA 1
ATOM 703 C C . LYS A 1 88 ? 13.616 -7.639 -24.303 1.00 85.56 88 LYS A C 1
ATOM 705 O O . LYS A 1 88 ? 12.433 -7.502 -23.995 1.00 85.56 88 LYS A O 1
ATOM 710 N N . LEU A 1 89 ? 14.062 -8.570 -25.148 1.00 86.19 89 LEU A N 1
ATOM 711 C CA . LEU A 1 89 ? 13.209 -9.576 -25.776 1.00 86.19 89 LEU A CA 1
ATOM 712 C C . LEU A 1 89 ? 12.560 -10.464 -24.692 1.00 86.19 89 LEU A C 1
ATOM 714 O O . LEU A 1 89 ? 13.280 -10.976 -23.823 1.00 86.19 89 LEU A O 1
ATOM 718 N N . PRO A 1 90 ? 11.232 -10.662 -24.705 1.00 89.25 90 PRO A N 1
ATOM 719 C CA . PRO A 1 90 ? 10.569 -11.526 -23.740 1.00 89.25 90 PRO A CA 1
ATOM 720 C C . PRO A 1 90 ? 10.922 -13.001 -23.982 1.00 89.25 90 PRO A C 1
ATOM 722 O O . PRO A 1 90 ? 11.275 -13.407 -25.092 1.00 89.25 90 PRO A O 1
ATOM 725 N N . ARG A 1 91 ? 10.828 -13.819 -22.925 1.00 89.12 91 ARG A N 1
ATOM 726 C CA . ARG A 1 91 ? 11.270 -15.227 -22.948 1.00 89.12 91 ARG A CA 1
ATOM 727 C C . ARG A 1 91 ? 10.530 -16.060 -23.994 1.00 89.12 91 ARG A C 1
ATOM 729 O O . ARG A 1 91 ? 11.165 -16.887 -24.638 1.00 89.12 91 ARG A O 1
ATOM 736 N N . TRP A 1 92 ? 9.233 -15.822 -24.179 1.00 88.31 92 TRP A N 1
ATOM 737 C CA . TRP A 1 92 ? 8.420 -16.533 -25.167 1.00 88.31 92 TRP A CA 1
ATOM 738 C C . TRP A 1 92 ? 8.856 -16.221 -26.601 1.00 88.31 92 TRP A C 1
ATOM 740 O O . TRP A 1 92 ? 8.992 -17.138 -27.401 1.00 88.31 92 TRP A O 1
ATOM 750 N N . LEU A 1 93 ? 9.176 -14.960 -26.913 1.00 85.31 93 LEU A N 1
ATOM 751 C CA . LEU A 1 93 ? 9.613 -14.578 -28.257 1.00 85.31 93 LEU A CA 1
ATOM 752 C C . LEU A 1 93 ? 11.021 -15.114 -28.545 1.00 85.31 93 LEU A C 1
ATOM 754 O O . LEU A 1 93 ? 11.284 -15.620 -29.631 1.00 85.31 93 LEU A O 1
ATOM 758 N N . ALA A 1 94 ? 11.903 -15.100 -27.540 1.00 87.00 94 ALA A N 1
ATOM 759 C CA . ALA A 1 94 ? 13.213 -15.742 -27.628 1.00 87.00 94 ALA A CA 1
ATOM 760 C C . ALA A 1 94 ? 13.106 -17.261 -27.861 1.00 87.00 94 ALA A C 1
ATOM 762 O O . ALA A 1 94 ? 13.877 -17.826 -28.634 1.00 87.00 94 ALA A O 1
ATOM 763 N N . ALA A 1 95 ? 12.163 -17.926 -27.187 1.00 86.94 95 ALA A N 1
ATOM 764 C CA . ALA A 1 95 ? 11.910 -19.353 -27.356 1.00 86.94 95 ALA A CA 1
ATOM 765 C C . ALA A 1 95 ? 11.309 -19.665 -28.735 1.00 86.94 95 ALA A C 1
ATOM 767 O O . ALA A 1 95 ? 11.765 -20.599 -29.386 1.00 86.94 95 ALA A O 1
ATOM 768 N N . ALA A 1 96 ? 10.364 -18.851 -29.213 1.00 84.31 96 ALA A N 1
ATOM 769 C CA . ALA A 1 96 ? 9.757 -18.995 -30.532 1.00 84.31 96 ALA A CA 1
ATOM 770 C C . ALA A 1 96 ? 10.785 -18.834 -31.663 1.00 84.31 96 ALA A C 1
ATOM 772 O O . ALA A 1 96 ? 10.833 -19.664 -32.568 1.00 84.31 96 ALA A O 1
ATOM 773 N N . MET A 1 97 ? 11.679 -17.844 -31.559 1.00 84.50 97 MET A N 1
ATOM 774 C CA . MET A 1 97 ? 12.787 -17.676 -32.506 1.00 84.50 97 MET A CA 1
ATOM 775 C C . MET A 1 97 ? 13.743 -18.876 -32.497 1.00 84.50 97 MET A C 1
ATOM 777 O O . MET A 1 97 ? 14.173 -19.330 -33.553 1.00 84.50 97 MET A O 1
ATOM 781 N N . LYS A 1 98 ? 14.060 -19.431 -31.318 1.00 85.88 98 LYS A N 1
ATOM 782 C CA . LYS A 1 98 ? 14.877 -20.655 -31.210 1.00 85.88 98 LYS A CA 1
ATOM 783 C C . LYS A 1 98 ? 14.178 -21.889 -31.778 1.00 85.88 98 LYS A C 1
ATOM 785 O O . LYS A 1 98 ? 14.852 -22.770 -32.296 1.00 85.88 98 LYS A O 1
ATOM 790 N N . ALA A 1 99 ? 12.853 -21.944 -31.693 1.00 83.50 99 ALA A N 1
ATOM 791 C CA . ALA A 1 99 ? 12.033 -22.999 -32.279 1.00 83.50 99 ALA A CA 1
ATOM 792 C C . ALA A 1 99 ? 11.854 -22.853 -33.805 1.00 83.50 99 ALA A C 1
ATOM 794 O O . ALA A 1 99 ? 11.118 -23.631 -34.403 1.00 83.50 99 ALA A O 1
ATOM 795 N N . GLY A 1 100 ? 12.502 -21.865 -34.435 1.00 82.56 100 GLY A N 1
ATOM 796 C CA . GLY A 1 100 ? 12.443 -21.635 -35.880 1.00 82.56 100 GLY A CA 1
ATOM 797 C C . GLY A 1 100 ? 11.206 -20.867 -36.350 1.00 82.56 100 GLY A C 1
ATOM 798 O O . GLY A 1 100 ? 10.984 -20.769 -37.554 1.00 82.56 100 GLY A O 1
ATOM 799 N N . ARG A 1 101 ? 10.403 -20.310 -35.434 1.00 79.38 101 ARG A N 1
ATOM 800 C CA . ARG A 1 101 ? 9.243 -19.483 -35.791 1.00 79.38 101 ARG A CA 1
ATOM 801 C C . ARG A 1 101 ? 9.665 -18.051 -36.090 1.00 79.38 101 ARG A C 1
ATOM 803 O O . ARG A 1 101 ? 10.515 -17.478 -35.403 1.00 79.38 101 ARG A O 1
ATOM 810 N N . ALA A 1 102 ? 9.046 -17.469 -37.111 1.00 75.75 102 ALA A N 1
ATOM 811 C CA . ALA A 1 102 ? 9.311 -16.098 -37.514 1.00 75.75 102 ALA A CA 1
ATOM 812 C C . ALA A 1 102 ? 8.672 -15.110 -36.528 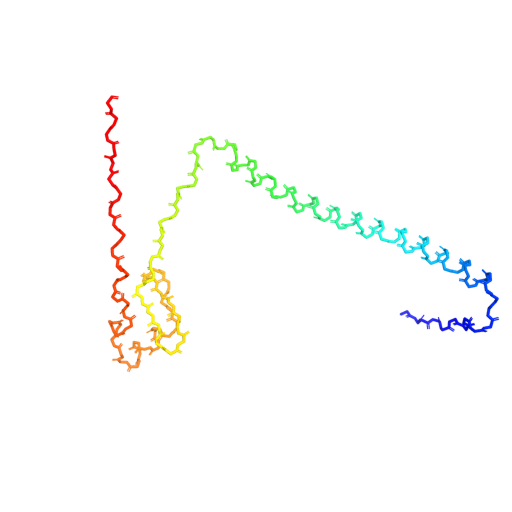1.00 75.75 102 ALA A C 1
ATOM 814 O O . ALA A 1 102 ? 7.545 -15.286 -36.075 1.00 75.75 102 ALA A O 1
ATOM 815 N N . MET A 1 103 ? 9.387 -14.028 -36.226 1.00 71.94 103 MET A N 1
ATOM 816 C CA . MET A 1 103 ? 8.906 -12.958 -35.345 1.00 71.94 103 MET A CA 1
ATOM 817 C C . MET A 1 103 ? 7.628 -12.280 -35.873 1.00 71.94 103 MET A C 1
ATOM 819 O O . MET A 1 103 ? 6.812 -11.811 -35.079 1.00 71.94 103 MET A O 1
ATOM 823 N N . ASP A 1 104 ? 7.437 -12.290 -37.194 1.00 76.62 104 ASP A N 1
ATOM 824 C CA . ASP A 1 104 ? 6.265 -11.731 -37.874 1.00 76.62 104 ASP A CA 1
ATOM 825 C C . ASP A 1 104 ? 4.969 -12.510 -37.597 1.00 76.62 104 ASP A C 1
ATOM 827 O O . ASP A 1 104 ? 3.892 -11.923 -37.654 1.00 76.62 104 ASP A O 1
ATOM 831 N N . GLU A 1 105 ? 5.051 -13.790 -37.214 1.00 77.62 105 GLU A N 1
ATOM 832 C CA . GLU A 1 105 ? 3.887 -14.609 -36.819 1.00 77.62 105 GLU A CA 1
ATOM 833 C C . GLU A 1 105 ? 3.201 -14.051 -35.561 1.00 77.62 105 GLU A C 1
ATOM 835 O O . GLU A 1 105 ? 1.998 -14.202 -35.365 1.00 77.62 105 GLU A O 1
ATOM 840 N N . PHE A 1 106 ? 3.966 -13.350 -34.722 1.00 77.81 106 PHE A N 1
ATOM 841 C CA . PHE A 1 106 ? 3.487 -12.757 -33.478 1.00 77.81 106 PHE A CA 1
ATOM 842 C C . PHE A 1 106 ? 3.137 -11.275 -33.627 1.00 77.81 106 PHE A C 1
ATOM 844 O O . PHE A 1 106 ? 2.784 -10.642 -32.632 1.00 77.81 106 PHE A O 1
ATOM 851 N N . LEU A 1 107 ? 3.270 -10.689 -34.822 1.00 81.44 107 LEU A N 1
ATOM 852 C CA . LEU A 1 107 ? 3.025 -9.269 -35.052 1.00 81.44 107 LEU A CA 1
ATOM 853 C C . LEU A 1 107 ? 1.520 -8.970 -35.003 1.00 81.44 107 LEU A C 1
ATOM 855 O O . LEU A 1 107 ? 0.722 -9.496 -35.775 1.00 81.44 107 LEU A O 1
ATOM 859 N N . ILE A 1 108 ? 1.131 -8.060 -34.117 1.00 79.62 108 ILE A N 1
ATOM 860 C CA . ILE A 1 108 ? -0.220 -7.509 -34.091 1.00 79.62 108 ILE A CA 1
ATOM 861 C C . ILE A 1 108 ? -0.264 -6.436 -35.184 1.00 79.62 108 ILE A C 1
ATOM 863 O O . ILE A 1 108 ? 0.307 -5.355 -35.017 1.00 79.62 108 ILE A O 1
ATOM 867 N N . SER A 1 109 ? -0.903 -6.729 -36.322 1.00 61.88 109 SER A N 1
ATOM 868 C CA . SER A 1 109 ? -1.231 -5.693 -37.311 1.00 61.88 109 SER A CA 1
ATOM 869 C C . SER A 1 109 ? -2.027 -4.582 -36.614 1.00 61.88 109 SER A C 1
ATOM 871 O O . SER A 1 109 ? -2.897 -4.864 -35.791 1.00 61.88 109 SER A O 1
ATOM 873 N N . ALA A 1 110 ? -1.638 -3.332 -36.864 1.00 54.53 110 ALA A N 1
ATOM 874 C CA . ALA A 1 110 ? -1.936 -2.162 -36.039 1.00 54.53 110 ALA A CA 1
ATOM 875 C C . ALA A 1 110 ? -3.406 -2.036 -35.573 1.00 54.53 110 ALA A C 1
ATOM 877 O O . ALA A 1 110 ? -4.324 -2.359 -36.329 1.00 54.53 110 ALA A O 1
ATOM 878 N N . PRO A 1 111 ? -3.662 -1.464 -34.377 1.00 48.31 111 PRO A N 1
ATOM 879 C CA . PRO A 1 111 ? -4.996 -0.983 -34.055 1.00 48.31 111 PRO A CA 1
ATOM 880 C C . PRO A 1 111 ? -5.376 0.129 -35.042 1.00 48.31 111 PRO A C 1
ATOM 882 O O . PRO A 1 111 ? -4.539 0.950 -35.424 1.00 48.31 111 PRO A O 1
ATOM 885 N N . ALA A 1 112 ? -6.645 0.133 -35.444 1.00 45.97 112 ALA A N 1
ATOM 886 C CA . ALA A 1 112 ? -7.271 1.156 -36.265 1.00 45.97 112 ALA A CA 1
ATOM 887 C C . ALA A 1 112 ? -6.794 2.578 -35.905 1.00 45.97 112 ALA A C 1
ATOM 889 O O . ALA A 1 112 ? -6.728 2.962 -34.736 1.00 45.97 112 ALA A O 1
ATOM 890 N N . GLN A 1 113 ? -6.462 3.341 -36.946 1.00 39.78 113 GLN A N 1
ATOM 891 C CA . GLN A 1 113 ? -6.044 4.741 -36.898 1.00 39.78 113 GLN A CA 1
ATOM 892 C C . GLN A 1 113 ? -6.943 5.572 -35.958 1.00 39.78 113 GLN A C 1
ATOM 894 O O . GLN A 1 113 ? -8.163 5.563 -36.135 1.00 39.78 113 GLN A O 1
ATOM 899 N N . PRO A 1 114 ? -6.398 6.346 -35.000 1.00 41.38 114 PRO A N 1
ATOM 900 C CA . PRO A 1 114 ? -7.188 7.350 -34.306 1.00 41.38 114 PRO A CA 1
ATOM 901 C C . PRO A 1 114 ? -7.506 8.480 -35.295 1.00 41.38 114 PRO A C 1
ATOM 903 O O . PRO A 1 114 ? -6.612 9.173 -35.779 1.00 41.38 114 PRO A O 1
ATOM 906 N N . THR A 1 115 ? -8.788 8.656 -35.611 1.00 42.50 115 THR A N 1
ATOM 907 C CA . THR A 1 115 ? -9.313 9.748 -36.441 1.00 42.50 115 THR A CA 1
ATOM 908 C C . THR A 1 115 ? -8.747 11.098 -35.989 1.00 42.50 115 THR A C 1
ATOM 910 O O . THR A 1 115 ? -8.913 11.494 -34.830 1.00 42.50 115 THR A O 1
ATOM 913 N N . ALA A 1 116 ? -8.076 11.799 -36.903 1.00 44.44 116 ALA A N 1
ATOM 914 C CA . ALA A 1 116 ? -7.474 13.105 -36.674 1.00 44.44 116 ALA A CA 1
ATOM 915 C C . ALA A 1 116 ? -8.510 14.117 -36.150 1.00 44.44 116 ALA A C 1
ATOM 917 O O . ALA A 1 116 ? -9.489 14.428 -36.826 1.00 44.44 116 ALA A O 1
ATOM 918 N N . LYS A 1 117 ? -8.289 14.668 -34.950 1.00 46.50 117 LYS A N 1
ATOM 919 C CA . LYS A 1 117 ? -9.036 15.840 -34.474 1.00 46.50 117 LYS A CA 1
ATOM 920 C C . LYS A 1 117 ? -8.510 17.085 -35.193 1.00 46.50 117 LYS A C 1
ATOM 922 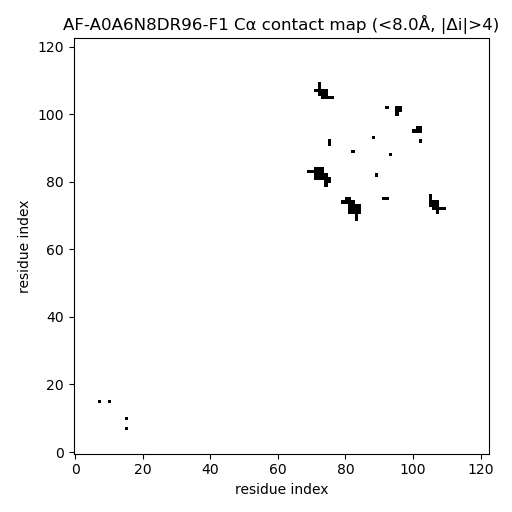O O . LYS A 1 117 ? -7.330 17.415 -35.080 1.00 46.50 117 LYS A O 1
ATOM 927 N N . ALA A 1 118 ? -9.392 17.758 -35.931 1.00 48.94 118 ALA A N 1
ATOM 928 C CA . ALA A 1 118 ? -9.128 19.017 -36.618 1.00 48.94 118 ALA A CA 1
ATOM 929 C C . ALA A 1 118 ? -8.682 20.114 -35.633 1.00 48.94 118 ALA A C 1
ATOM 931 O O . ALA A 1 118 ? -9.322 20.345 -34.606 1.00 48.94 118 ALA A O 1
ATOM 932 N N . LYS A 1 119 ? -7.587 20.813 -35.956 1.00 43.47 119 LYS A N 1
ATOM 933 C CA . LYS A 1 1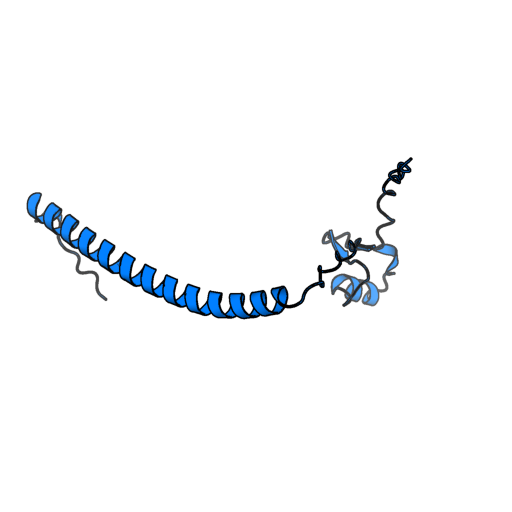19 ? -7.218 22.074 -35.302 1.00 43.47 119 LYS A CA 1
ATOM 934 C C . LYS A 1 119 ? -8.181 23.159 -35.785 1.00 43.47 119 LYS A C 1
ATOM 936 O O . LYS A 1 119 ? -8.100 23.576 -36.935 1.00 43.47 119 LYS A O 1
ATOM 941 N N . VAL A 1 120 ? -9.065 23.626 -34.905 1.00 44.12 120 VAL A N 1
ATOM 942 C CA . VAL A 1 120 ? -9.800 24.880 -35.111 1.00 44.12 120 VAL A CA 1
ATOM 943 C C . VAL A 1 120 ? -8.792 26.026 -35.022 1.00 44.12 120 VAL A C 1
ATOM 945 O O . VAL A 1 120 ? -8.136 26.217 -33.997 1.00 44.12 120 VAL A O 1
ATOM 948 N N . ALA A 1 121 ? -8.625 26.736 -36.136 1.00 45.66 121 ALA A N 1
ATOM 949 C CA . ALA A 1 121 ? -7.819 27.940 -36.233 1.00 45.66 121 ALA A CA 1
ATOM 950 C C . ALA A 1 121 ? -8.436 29.055 -35.375 1.00 45.66 121 ALA A C 1
ATOM 952 O O . ALA A 1 121 ? -9.635 29.320 -35.457 1.00 45.66 121 ALA A O 1
ATOM 953 N N . ARG A 1 122 ? -7.602 29.701 -34.552 1.00 46.31 122 ARG A N 1
ATOM 954 C CA . ARG A 1 122 ? -7.925 30.985 -33.920 1.00 46.31 122 ARG A CA 1
ATOM 955 C C . ARG A 1 122 ? -8.044 32.055 -35.006 1.00 46.31 122 ARG A C 1
ATOM 957 O O . ARG A 1 122 ? -7.197 32.103 -35.898 1.00 46.31 122 ARG A O 1
ATOM 964 N N . ARG A 1 123 ? -9.066 32.896 -34.886 1.00 48.34 123 ARG A N 1
ATOM 965 C CA . ARG A 1 123 ? -9.223 34.159 -35.604 1.00 48.34 123 ARG A CA 1
ATOM 966 C C . ARG A 1 123 ? -9.193 35.290 -34.589 1.00 48.34 123 ARG A C 1
ATOM 968 O O . ARG A 1 123 ? -9.653 35.030 -33.453 1.00 48.34 123 ARG A O 1
#

pLDDT: mean 75.72, std 16.23, range [31.69, 95.81]

Radius of gyration: 31.61 Å; Cα contacts (8 Å, |Δi|>4): 45; chains: 1; bounding box: 35×57×78 Å

Nearest PDB structures (foldseek):
  2l92-assembly1_A  TM=7.799E-01  e=1.180E-02  Burkholderia vietnamiensis G4
  2lev-assembly1_A  TM=7.437E-01  e=2.083E-02  Escherichia coli

Secondary structure (DSSP, 8-state):
-------TTSS-HHHHHHHHHHHHHHHHHHHHHHHHHHHHHHHHHHHHHHHHHHHHHSSTT---PPPPP----EE-TTT--EE-S-SSPPHHHHHHHHTT--GGGGB-PPP---PPPP-PPP-